Protein AF-A0A2X3JAY1-F1 (afdb_monomer)

Organism: Escherichia coli (NCBI:txid562)

InterPro domains:
  IPR003265 HhH-GPD domain [PF00730] (1-49)
  IPR003265 HhH-GPD domain [cd00056] (1-49)
  IPR011257 DNA glycosylase [SSF48150] (1-49)
  IPR044298 Adenine/Thymine-DNA glycosylase [PTHR42944] (1-49)

Sequence (52 aa):
MLQQTQVATVIPYFERFMARFPTVTDLANAPLDEVLHLWTGLGYYARARKPA

Mean predicted aligned error: 5.41 Å

Structure (mmCIF, N/CA/C/O backbone):
data_AF-A0A2X3JAY1-F1
#
_entry.id   AF-A0A2X3JAY1-F1
#
loop_
_atom_site.group_PDB
_atom_site.id
_atom_site.type_symbol
_atom_site.label_atom_id
_atom_site.label_alt_id
_atom_site.label_comp_id
_atom_site.label_asym_id
_atom_site.label_entity_id
_atom_site.label_seq_id
_atom_site.pdbx_PDB_ins_code
_atom_site.Cartn_x
_atom_site.Cartn_y
_atom_site.Cartn_z
_atom_site.occupancy
_atom_site.B_iso_or_equiv
_atom_site.auth_seq_id
_atom_site.auth_comp_id
_atom_site.auth_asym_id
_atom_site.auth_atom_id
_atom_site.pdbx_PDB_model_num
ATOM 1 N N . MET A 1 1 ? 0.577 -1.642 6.032 1.00 85.75 1 MET A N 1
ATOM 2 C CA . MET A 1 1 ? -0.772 -1.030 6.020 1.00 85.75 1 MET A CA 1
ATOM 3 C C . MET A 1 1 ? -1.462 -1.052 7.390 1.00 85.75 1 MET A C 1
ATOM 5 O O . MET A 1 1 ? -1.992 -0.024 7.770 1.00 85.75 1 MET A O 1
ATOM 9 N N . LEU A 1 2 ? -1.421 -2.150 8.162 1.00 89.38 2 LEU A N 1
ATOM 10 C CA . LEU A 1 2 ? -2.180 -2.311 9.426 1.00 89.38 2 LEU A CA 1
ATOM 11 C C . LEU A 1 2 ? -1.679 -1.529 10.659 1.00 89.38 2 LEU A C 1
ATOM 13 O O . LEU A 1 2 ? -2.393 -1.428 11.652 1.00 89.38 2 LEU A O 1
ATOM 17 N N . GLN A 1 3 ? -0.465 -0.974 10.643 1.00 86.62 3 GLN A N 1
ATOM 18 C CA . GLN A 1 3 ? 0.023 -0.184 11.780 1.00 86.62 3 GLN A CA 1
ATOM 19 C C . GLN A 1 3 ? -0.833 1.076 11.946 1.00 86.62 3 GLN A C 1
ATOM 21 O O . GLN A 1 3 ? -0.788 1.931 11.073 1.00 86.62 3 GLN A O 1
ATOM 26 N N . GLN A 1 4 ? -1.572 1.219 13.050 1.00 80.94 4 GLN A N 1
ATOM 27 C CA . GLN A 1 4 ? -2.446 2.380 13.308 1.00 80.94 4 GLN A CA 1
ATOM 28 C C . GLN A 1 4 ? -3.582 2.557 12.272 1.00 80.94 4 GLN A C 1
ATOM 30 O O . GLN A 1 4 ? -4.070 3.663 12.059 1.00 80.94 4 GLN A O 1
ATOM 35 N N . THR A 1 5 ? -4.012 1.484 11.598 1.00 83.25 5 THR A N 1
ATOM 36 C CA . THR A 1 5 ? -5.149 1.514 10.661 1.00 83.25 5 THR A CA 1
ATOM 37 C C . THR A 1 5 ? -6.034 0.290 10.892 1.00 83.25 5 THR A C 1
ATOM 39 O O . THR A 1 5 ? -5.524 -0.817 11.047 1.00 83.25 5 THR A O 1
ATOM 42 N N . GLN A 1 6 ? -7.357 0.477 10.942 1.00 89.50 6 GLN A N 1
ATOM 43 C CA . GLN A 1 6 ? -8.306 -0.618 11.171 1.00 89.50 6 GLN A CA 1
ATOM 44 C C . GLN A 1 6 ? -8.317 -1.611 9.998 1.00 89.50 6 GLN A C 1
ATOM 46 O O . GLN A 1 6 ? -8.168 -1.219 8.841 1.00 89.50 6 GLN A O 1
ATOM 51 N N . VAL A 1 7 ? -8.546 -2.896 10.293 1.00 92.12 7 VAL A N 1
ATOM 52 C CA . VAL A 1 7 ? -8.550 -3.980 9.291 1.00 92.12 7 VAL A CA 1
ATOM 53 C C . VAL A 1 7 ? -9.541 -3.697 8.161 1.00 92.12 7 VAL A C 1
ATOM 55 O O . VAL A 1 7 ? -9.152 -3.742 6.998 1.00 92.12 7 VAL A O 1
ATOM 58 N N . ALA A 1 8 ? -10.783 -3.327 8.493 1.00 92.50 8 ALA A N 1
ATOM 59 C CA . ALA A 1 8 ? -11.829 -3.026 7.510 1.00 92.50 8 ALA A CA 1
ATOM 60 C C . ALA A 1 8 ? -11.420 -1.918 6.523 1.00 92.50 8 ALA A C 1
ATOM 62 O O . ALA A 1 8 ? -11.756 -1.973 5.345 1.00 92.50 8 ALA A O 1
ATOM 63 N N . THR A 1 9 ? -10.639 -0.940 6.986 1.00 88.44 9 THR A N 1
ATOM 64 C CA . THR A 1 9 ? -10.092 0.126 6.142 1.00 88.44 9 THR A CA 1
ATOM 65 C C . THR A 1 9 ? -8.962 -0.376 5.242 1.00 88.44 9 THR A C 1
ATOM 67 O O . THR A 1 9 ? -8.821 0.115 4.130 1.00 88.44 9 THR A O 1
ATOM 70 N N . VAL A 1 10 ? -8.150 -1.338 5.695 1.00 91.75 10 VAL A N 1
ATOM 71 C CA . VAL A 1 10 ? -6.968 -1.830 4.964 1.00 91.75 10 VAL A CA 1
ATOM 72 C C . VAL A 1 10 ? -7.316 -2.801 3.840 1.00 91.75 10 VAL A C 1
ATOM 74 O O . VAL A 1 10 ? -6.645 -2.756 2.810 1.00 91.75 10 VAL A O 1
ATOM 77 N N . ILE A 1 11 ? -8.338 -3.645 4.008 1.00 94.06 11 ILE A N 1
ATOM 78 C CA . ILE A 1 11 ? -8.716 -4.694 3.040 1.00 94.06 11 ILE A CA 1
ATOM 79 C C . ILE A 1 11 ? -8.726 -4.189 1.581 1.00 94.06 11 ILE A C 1
ATOM 81 O O . ILE A 1 11 ? -7.921 -4.688 0.793 1.00 94.06 11 ILE A O 1
ATOM 85 N N . PRO A 1 12 ? -9.499 -3.146 1.211 1.00 93.12 12 PRO A N 1
ATOM 86 C CA . PRO A 1 12 ? -9.577 -2.712 -0.188 1.00 93.12 12 PRO A CA 1
ATOM 87 C C . PRO A 1 12 ? -8.274 -2.091 -0.716 1.00 93.12 12 PRO A C 1
ATOM 89 O O . PRO A 1 12 ? -8.060 -2.003 -1.924 1.00 93.12 12 PRO A O 1
ATOM 92 N N . TYR A 1 13 ? -7.381 -1.613 0.154 1.00 92.94 13 TYR A N 1
ATOM 93 C CA . TYR A 1 13 ? -6.063 -1.132 -0.271 1.00 92.94 13 TYR A CA 1
ATOM 94 C C . TYR A 1 13 ? -5.102 -2.284 -0.504 1.00 92.94 13 TYR A C 1
ATOM 96 O O . TYR A 1 13 ? -4.375 -2.270 -1.491 1.00 92.94 13 TYR A O 1
ATOM 104 N N . PHE A 1 14 ? -5.117 -3.277 0.382 1.00 93.56 14 PHE A N 1
ATOM 105 C CA . PHE A 1 14 ? -4.283 -4.457 0.241 1.00 93.56 14 PHE A CA 1
ATOM 106 C C . PHE A 1 14 ? -4.634 -5.232 -1.032 1.00 93.56 14 PHE A C 1
ATOM 108 O O . PHE A 1 14 ? -3.735 -5.570 -1.793 1.00 93.56 14 PHE A O 1
ATOM 115 N N . GLU A 1 15 ? -5.922 -5.424 -1.323 1.00 96.00 15 GLU A N 1
ATOM 116 C CA . GLU A 1 15 ? -6.376 -6.096 -2.548 1.00 96.00 15 GLU A CA 1
ATOM 117 C C . GLU A 1 15 ? -5.897 -5.376 -3.815 1.00 96.00 15 GLU A C 1
ATOM 119 O O . GLU A 1 15 ? -5.298 -6.000 -4.689 1.00 96.00 15 GLU A O 1
ATOM 124 N N . ARG A 1 16 ? -6.076 -4.049 -3.896 1.00 94.69 16 ARG A N 1
ATOM 125 C CA . ARG A 1 16 ? -5.583 -3.243 -5.028 1.00 94.69 16 ARG A CA 1
ATOM 126 C C . ARG A 1 16 ? -4.061 -3.288 -5.151 1.00 94.69 16 ARG A C 1
ATOM 128 O O . ARG A 1 16 ? -3.539 -3.374 -6.259 1.00 94.69 16 ARG A O 1
ATOM 135 N N . PHE A 1 17 ? -3.354 -3.242 -4.024 1.0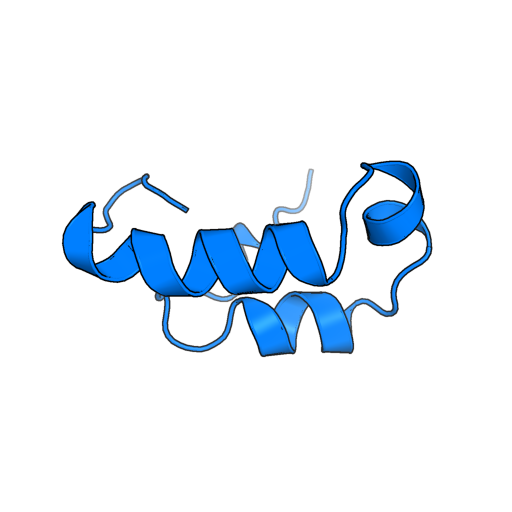0 95.12 17 PHE A N 1
ATOM 136 C CA . PHE A 1 17 ? -1.895 -3.276 -3.998 1.00 95.12 17 PHE A CA 1
ATOM 137 C C . PHE A 1 17 ? -1.352 -4.627 -4.469 1.00 95.12 17 PHE A C 1
ATOM 139 O O . PHE A 1 17 ? -0.456 -4.648 -5.301 1.00 95.12 17 PHE A O 1
ATOM 146 N N . MET A 1 18 ? -1.928 -5.742 -4.013 1.00 96.56 18 MET A N 1
ATOM 147 C CA . MET A 1 18 ? -1.536 -7.091 -4.441 1.00 96.56 18 MET A CA 1
ATOM 148 C C . MET A 1 18 ? -1.938 -7.391 -5.886 1.00 96.56 18 MET A C 1
ATOM 150 O O . MET A 1 18 ? -1.209 -8.085 -6.588 1.00 96.56 18 MET A O 1
ATOM 154 N N . ALA A 1 19 ? -3.068 -6.854 -6.354 1.00 96.88 19 ALA A N 1
ATOM 155 C CA . ALA A 1 19 ? -3.455 -6.959 -7.758 1.00 96.88 19 ALA A CA 1
ATOM 156 C C . ALA A 1 19 ? -2.474 -6.211 -8.675 1.00 96.88 19 ALA A C 1
ATOM 158 O O . ALA A 1 19 ? -2.180 -6.678 -9.773 1.00 96.88 19 ALA A O 1
ATOM 159 N N . ARG A 1 20 ? -1.952 -5.058 -8.228 1.00 96.06 20 ARG A N 1
ATOM 160 C CA . ARG A 1 20 ? -1.005 -4.253 -9.008 1.00 96.06 20 ARG A CA 1
ATOM 161 C C . ARG A 1 20 ? 0.446 -4.720 -8.888 1.00 96.06 20 ARG A C 1
ATOM 163 O O . ARG A 1 20 ? 1.182 -4.636 -9.873 1.00 96.06 20 ARG A O 1
ATOM 170 N N . PHE A 1 21 ? 0.844 -5.193 -7.712 1.00 97.19 21 PHE A N 1
ATOM 171 C CA . PHE A 1 21 ? 2.183 -5.690 -7.404 1.00 97.19 21 PHE A CA 1
ATOM 172 C C . PHE A 1 21 ? 2.098 -7.114 -6.829 1.00 97.19 21 PHE A C 1
ATOM 174 O O . PHE A 1 21 ? 2.238 -7.302 -5.617 1.00 97.19 21 PHE A O 1
ATOM 181 N N . PRO A 1 22 ? 1.853 -8.132 -7.677 1.00 96.69 22 PRO A N 1
ATOM 182 C CA . PRO A 1 22 ? 1.757 -9.519 -7.224 1.00 96.69 22 PRO A CA 1
ATOM 183 C C . PRO A 1 22 ? 3.060 -10.025 -6.604 1.00 96.69 22 PRO A C 1
ATOM 185 O O . PRO A 1 22 ? 3.037 -10.874 -5.711 1.00 96.69 22 PRO A O 1
ATOM 188 N N . THR A 1 23 ? 4.199 -9.500 -7.068 1.00 97.75 23 THR A N 1
ATOM 189 C CA . THR A 1 23 ? 5.524 -9.834 -6.550 1.00 97.75 23 THR A CA 1
ATOM 190 C C . THR A 1 23 ? 6.269 -8.603 -6.037 1.00 97.75 23 THR A C 1
ATOM 192 O O . THR A 1 23 ? 6.011 -7.461 -6.422 1.00 97.75 23 THR A O 1
ATOM 195 N N . VAL A 1 24 ? 7.268 -8.843 -5.185 1.00 94.88 24 VAL A N 1
ATOM 196 C CA . VAL A 1 24 ? 8.175 -7.787 -4.711 1.00 94.88 24 VAL A CA 1
ATOM 197 C C . VAL A 1 24 ? 8.991 -7.168 -5.853 1.00 94.88 24 VAL A C 1
ATOM 199 O O . VAL A 1 24 ? 9.341 -5.994 -5.786 1.00 94.88 24 VAL A O 1
ATOM 202 N N . THR A 1 25 ? 9.259 -7.926 -6.919 1.00 97.75 25 THR A N 1
ATOM 203 C CA . THR A 1 25 ? 9.965 -7.436 -8.108 1.00 97.75 25 THR A CA 1
ATOM 204 C C . THR A 1 25 ? 9.108 -6.443 -8.888 1.00 97.75 25 THR A C 1
ATOM 206 O O . THR A 1 25 ? 9.620 -5.410 -9.315 1.00 97.75 25 THR A O 1
ATOM 209 N N . ASP A 1 26 ? 7.802 -6.699 -9.007 1.00 97.19 26 ASP A N 1
ATOM 210 C CA . ASP A 1 26 ? 6.864 -5.762 -9.641 1.00 97.19 26 ASP A CA 1
ATOM 211 C C . ASP A 1 26 ? 6.800 -4.437 -8.877 1.00 97.19 26 ASP A C 1
ATOM 213 O O . ASP A 1 26 ? 6.781 -3.371 -9.489 1.00 97.19 26 ASP A O 1
ATOM 217 N N . LEU A 1 27 ? 6.821 -4.500 -7.541 1.00 96.19 27 LEU A N 1
ATOM 218 C CA . LEU A 1 27 ? 6.886 -3.315 -6.686 1.00 96.19 27 LEU A CA 1
ATOM 219 C C . LEU A 1 27 ? 8.217 -2.565 -6.841 1.00 96.19 27 LEU A C 1
ATOM 221 O O . LEU A 1 27 ? 8.222 -1.342 -6.935 1.00 96.19 27 LEU A O 1
ATOM 225 N N . ALA A 1 28 ? 9.344 -3.279 -6.863 1.00 96.12 28 ALA A N 1
ATOM 226 C CA . ALA A 1 28 ? 10.674 -2.674 -6.958 1.00 96.12 28 ALA A CA 1
ATOM 227 C C . ALA A 1 28 ? 10.910 -1.948 -8.293 1.00 96.12 28 ALA A C 1
ATOM 229 O O . ALA A 1 28 ? 11.642 -0.961 -8.331 1.00 96.12 28 ALA A O 1
AT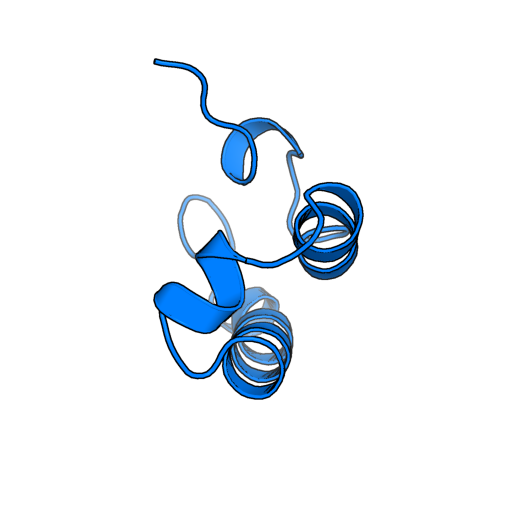OM 230 N N . ASN A 1 29 ? 10.282 -2.422 -9.371 1.00 97.31 29 ASN A N 1
ATOM 231 C CA . ASN A 1 29 ? 10.373 -1.820 -10.701 1.00 97.31 29 ASN A CA 1
ATOM 232 C C . ASN A 1 29 ? 9.337 -0.706 -10.940 1.00 97.31 29 ASN A C 1
ATOM 234 O O . ASN A 1 29 ? 9.368 -0.060 -11.988 1.00 97.31 29 ASN A O 1
ATOM 238 N N . ALA A 1 30 ? 8.401 -0.492 -10.012 1.00 95.69 30 ALA A N 1
ATOM 239 C CA . ALA 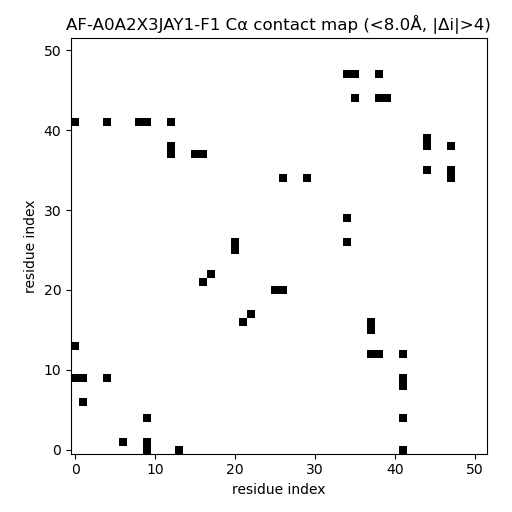A 1 30 ? 7.340 0.490 -10.173 1.0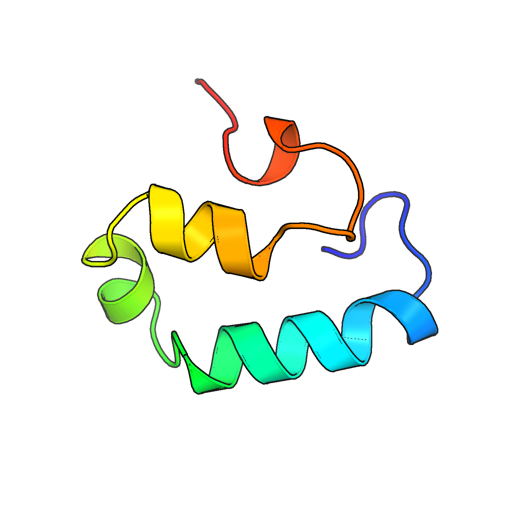0 95.69 30 ALA A CA 1
ATOM 240 C C . ALA A 1 30 ? 7.842 1.927 -9.937 1.00 95.69 30 ALA A C 1
ATOM 242 O O . ALA A 1 30 ? 8.663 2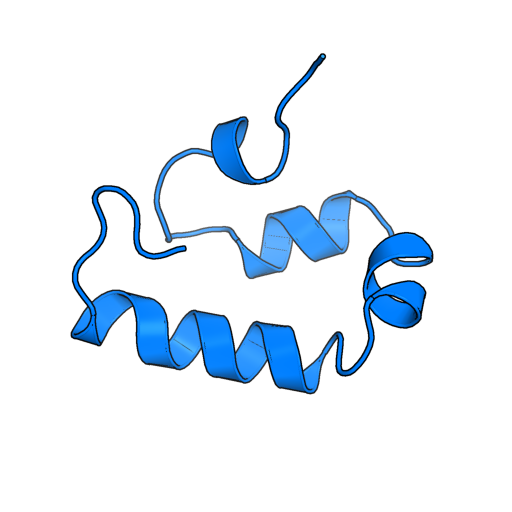.161 -9.043 1.00 95.69 30 ALA A O 1
ATOM 243 N N . PRO A 1 31 ? 7.317 2.926 -10.671 1.00 95.31 31 PRO A N 1
ATOM 244 C CA . PRO A 1 31 ? 7.545 4.328 -10.350 1.00 95.31 31 PRO A CA 1
ATOM 245 C C . PRO A 1 31 ? 7.090 4.651 -8.923 1.00 95.31 31 PRO A C 1
ATOM 247 O O . PRO A 1 31 ? 6.001 4.255 -8.500 1.00 95.31 31 PRO A O 1
ATOM 250 N N . LEU A 1 32 ? 7.887 5.435 -8.193 1.00 91.31 32 LEU A N 1
ATOM 251 C CA . LEU A 1 32 ? 7.565 5.824 -6.817 1.00 91.31 32 LEU A CA 1
ATOM 252 C C . LEU A 1 32 ? 6.184 6.491 -6.713 1.00 91.31 32 LEU A C 1
ATOM 254 O O . LEU A 1 32 ? 5.425 6.184 -5.797 1.00 91.31 32 LEU A O 1
ATOM 258 N N . ASP A 1 33 ? 5.837 7.355 -7.666 1.00 91.19 33 ASP A N 1
ATOM 259 C CA . ASP A 1 33 ? 4.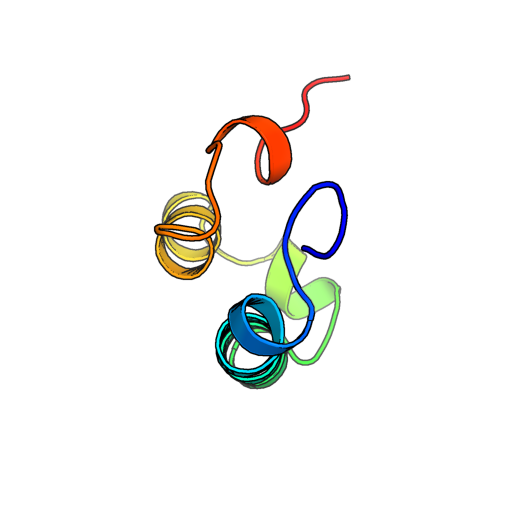550 8.058 -7.680 1.00 91.19 33 ASP A CA 1
ATOM 260 C C . ASP A 1 33 ? 3.359 7.100 -7.775 1.00 91.19 33 ASP A C 1
ATOM 262 O O . ASP A 1 33 ? 2.321 7.342 -7.162 1.00 91.19 33 ASP A O 1
ATOM 266 N N . GLU A 1 34 ? 3.513 5.976 -8.476 1.00 92.88 34 GLU A N 1
ATOM 267 C CA . GLU A 1 34 ? 2.472 4.955 -8.576 1.00 92.88 34 GLU A CA 1
ATOM 268 C C . GLU A 1 34 ? 2.266 4.232 -7.239 1.00 92.88 34 GLU A C 1
ATOM 270 O O . GLU A 1 34 ? 1.133 4.051 -6.784 1.00 92.88 34 GLU A O 1
ATOM 275 N N . VAL A 1 35 ? 3.364 3.884 -6.562 1.00 92.44 35 VAL A N 1
ATOM 276 C CA . VAL A 1 35 ? 3.321 3.288 -5.220 1.00 92.44 35 VAL A CA 1
ATOM 277 C C . VAL A 1 35 ? 2.660 4.250 -4.229 1.00 92.44 35 VAL A C 1
ATOM 279 O O . VAL A 1 35 ? 1.810 3.840 -3.436 1.00 92.44 35 VAL A O 1
ATOM 282 N N . LEU A 1 36 ? 3.002 5.541 -4.295 1.00 90.50 36 LEU A N 1
ATOM 283 C CA . LEU A 1 36 ? 2.412 6.581 -3.450 1.00 90.50 36 LEU A CA 1
ATOM 284 C C . LEU A 1 36 ? 0.927 6.801 -3.757 1.00 90.50 36 LEU A C 1
ATOM 286 O O . LEU A 1 36 ? 0.130 6.948 -2.827 1.00 90.50 36 LEU A O 1
ATOM 290 N N . HIS A 1 37 ? 0.534 6.769 -5.030 1.00 90.75 37 HIS A N 1
ATOM 291 C CA . HIS A 1 37 ? -0.860 6.899 -5.442 1.00 90.75 37 HIS A CA 1
ATOM 292 C C . HIS A 1 37 ? -1.726 5.794 -4.822 1.00 90.75 37 HIS A C 1
ATOM 294 O O . HIS A 1 37 ? -2.738 6.083 -4.184 1.00 90.75 37 HIS A O 1
ATOM 300 N N . LEU A 1 38 ? -1.276 4.537 -4.890 1.00 90.00 38 LEU A N 1
ATOM 301 C CA . LEU A 1 38 ? -1.985 3.392 -4.300 1.00 90.00 38 LEU A CA 1
ATOM 302 C C . LEU A 1 38 ? -2.033 3.420 -2.766 1.00 90.00 38 LEU A C 1
ATOM 304 O O . LEU A 1 38 ? -2.901 2.791 -2.161 1.00 90.00 38 LEU A O 1
ATOM 308 N N . TRP A 1 39 ? -1.129 4.165 -2.132 1.00 86.88 39 TRP A N 1
ATOM 309 C CA . TRP A 1 39 ? -1.093 4.362 -0.682 1.00 86.88 39 TRP A CA 1
ATOM 310 C C . TRP A 1 39 ? -1.891 5.588 -0.206 1.00 86.88 39 TRP A C 1
ATOM 312 O O . TRP A 1 39 ? -2.075 5.786 1.003 1.00 86.88 39 TRP A O 1
ATOM 322 N N . THR A 1 40 ? -2.364 6.427 -1.132 1.00 83.06 40 THR A N 1
ATOM 323 C CA . THR A 1 40 ? -3.067 7.675 -0.820 1.00 83.06 40 THR A CA 1
ATOM 324 C C . THR A 1 40 ? -4.405 7.367 -0.146 1.00 83.06 40 THR A C 1
ATOM 326 O O . THR A 1 40 ? -5.208 6.609 -0.673 1.00 83.06 40 THR A O 1
ATOM 329 N N . GLY A 1 41 ? -4.651 7.941 1.036 1.00 78.00 41 GLY A N 1
ATOM 330 C CA . GLY A 1 41 ? -5.884 7.716 1.809 1.00 78.00 41 GLY A CA 1
ATOM 331 C C . GLY A 1 41 ? -5.757 6.751 2.996 1.00 78.00 41 GLY A C 1
ATOM 332 O O . GLY A 1 41 ? -6.594 6.798 3.892 1.00 78.00 41 GLY A O 1
ATOM 333 N N . LEU A 1 42 ? -4.676 5.963 3.102 1.00 75.56 42 LEU A N 1
ATOM 334 C CA . LEU A 1 42 ? -4.397 5.143 4.299 1.00 75.56 42 LEU A CA 1
ATOM 335 C C . LEU A 1 42 ? -3.782 5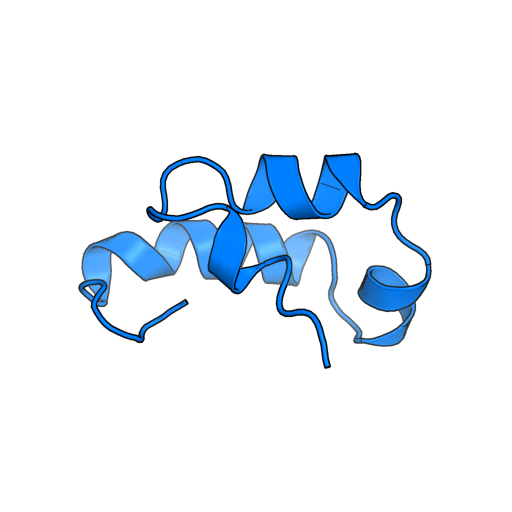.933 5.467 1.00 75.56 42 LEU A C 1
ATOM 337 O O . LEU A 1 42 ? -3.564 5.374 6.541 1.00 75.56 42 LEU A O 1
ATOM 341 N N . GLY A 1 43 ? -3.497 7.222 5.275 1.00 62.84 43 GLY A N 1
ATOM 342 C CA . GLY A 1 43 ? -2.836 8.084 6.252 1.00 62.84 43 GLY A CA 1
ATOM 343 C C . GLY A 1 43 ? -1.311 7.957 6.199 1.00 62.84 43 GLY A C 1
ATOM 344 O O . GLY A 1 43 ? -0.751 6.865 6.243 1.00 62.84 43 GLY A O 1
ATOM 345 N N . TYR A 1 44 ? -0.627 9.095 6.132 1.00 56.31 44 TYR A N 1
ATOM 346 C CA . TYR A 1 44 ? 0.833 9.236 6.145 1.00 56.31 44 TYR A CA 1
ATOM 347 C C . TYR A 1 44 ? 1.610 8.635 4.961 1.00 56.31 44 TYR A C 1
ATOM 349 O O . TYR A 1 44 ? 2.081 7.495 4.995 1.00 56.31 44 TYR A O 1
ATOM 357 N N . TYR A 1 45 ? 1.907 9.513 3.997 1.00 57.97 45 TYR A N 1
ATOM 358 C CA . TYR A 1 45 ? 2.929 9.360 2.952 1.00 57.97 45 TYR A CA 1
ATOM 359 C C . TYR A 1 45 ? 4.301 8.884 3.485 1.00 57.97 45 TYR A C 1
ATOM 361 O O . TYR A 1 45 ? 5.045 8.213 2.775 1.00 57.97 45 TYR A O 1
ATOM 369 N N . ALA A 1 46 ? 4.617 9.150 4.758 1.00 54.66 46 ALA A N 1
ATOM 370 C CA . ALA A 1 46 ? 5.860 8.731 5.411 1.00 54.66 46 ALA A CA 1
ATOM 371 C C . ALA A 1 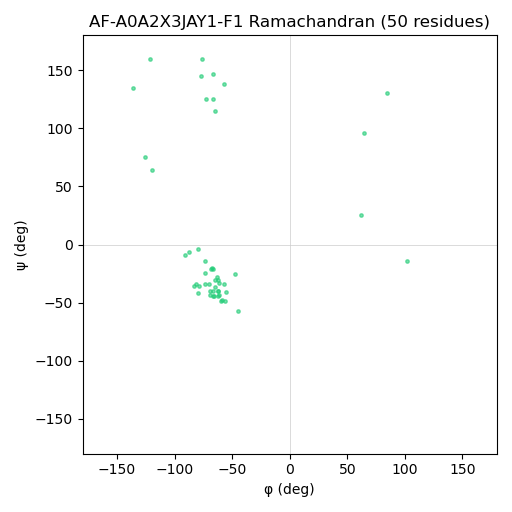46 ? 6.008 7.205 5.610 1.00 54.66 46 ALA A C 1
ATOM 373 O O . ALA A 1 46 ? 7.122 6.724 5.785 1.00 54.66 46 ALA A O 1
ATOM 374 N N . ARG A 1 47 ? 4.921 6.413 5.585 1.00 63.12 47 ARG A N 1
ATOM 375 C CA . ARG A 1 47 ? 5.013 4.940 5.724 1.00 63.12 47 ARG A CA 1
ATOM 376 C C . ARG A 1 47 ? 5.375 4.237 4.416 1.00 63.12 47 ARG A C 1
ATOM 378 O O . ARG A 1 47 ? 6.079 3.236 4.461 1.00 63.12 47 ARG A O 1
ATOM 385 N N . ALA A 1 48 ? 4.911 4.762 3.283 1.00 58.12 48 ALA A N 1
ATOM 386 C CA . ALA A 1 48 ? 5.324 4.297 1.957 1.00 58.12 48 ALA A CA 1
ATOM 387 C C . ALA A 1 48 ? 6.756 4.750 1.619 1.00 58.12 48 ALA A C 1
ATOM 389 O O . ALA A 1 48 ? 7.452 4.111 0.840 1.00 58.12 48 ALA A O 1
ATOM 390 N N . ARG A 1 49 ? 7.202 5.841 2.252 1.00 63.03 49 ARG A N 1
ATOM 391 C CA . ARG A 1 49 ? 8.509 6.465 2.070 1.00 63.03 49 ARG A CA 1
ATOM 392 C C . ARG A 1 49 ? 9.273 6.468 3.397 1.00 63.03 49 ARG A C 1
ATOM 394 O O . ARG A 1 49 ? 9.505 7.532 3.960 1.00 63.03 49 ARG A O 1
ATOM 401 N N . LYS A 1 50 ? 9.624 5.304 3.953 1.00 55.19 50 LYS A N 1
ATOM 402 C CA . LYS A 1 50 ? 10.593 5.297 5.063 1.00 55.19 50 LYS A CA 1
ATOM 403 C C . LYS A 1 50 ? 11.994 5.604 4.506 1.00 55.19 50 LYS A C 1
ATOM 405 O O . LYS A 1 50 ? 12.410 4.896 3.591 1.00 55.19 50 LYS A O 1
ATOM 410 N N . PRO A 1 51 ? 12.715 6.621 5.015 1.00 48.06 51 PRO A N 1
ATOM 411 C CA . PRO A 1 51 ? 14.156 6.714 4.829 1.00 48.06 51 PRO A CA 1
ATOM 412 C C . PRO A 1 51 ? 14.853 5.718 5.771 1.00 48.06 51 PRO A C 1
ATOM 414 O O . PRO A 1 51 ? 14.243 5.254 6.740 1.00 48.06 51 PRO A O 1
ATOM 417 N N . ALA A 1 52 ? 16.101 5.374 5.444 1.00 38.47 52 ALA A N 1
ATOM 418 C CA . ALA A 1 52 ? 17.029 4.731 6.372 1.00 38.47 52 ALA A CA 1
ATOM 419 C C . ALA A 1 52 ? 17.131 5.508 7.696 1.00 38.47 52 ALA A C 1
ATOM 421 O O . ALA A 1 52 ? 16.983 6.754 7.654 1.00 38.47 52 ALA A O 1
#

Nearest PDB structures (foldseek):
  1kqj-assembly1_A  TM=9.813E-01  e=8.100E-06  Escherichia coli
  1mun-assembly1_A-2  TM=9.764E-01  e=7.587E-06  Escherichia coli
  1wef-assembly1_A  TM=9.699E-01  e=9.860E-06  Escherichia coli
  1wei-assembly1_A  TM=9.735E-01  e=1.200E-05  Escherichia coli
  1kg5-assembly1_A  TM=9.807E-01  e=1.560E-05  Escherichia coli

Foldseek 3Di:
DPDVADPVVCVVLVVVCCVQDVDPVSVVPDDLVVLLVSCPP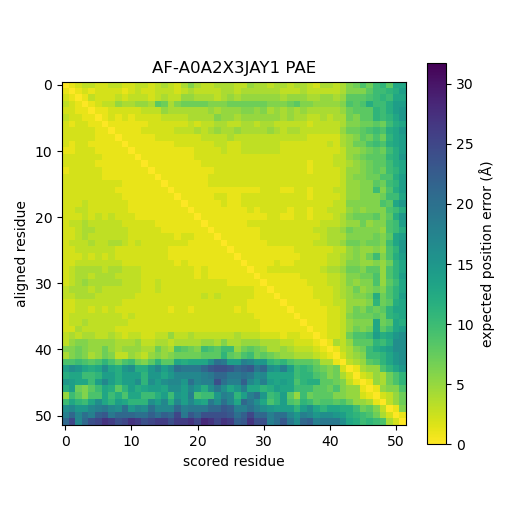RDDPCVSPPDD

Secondary structure (DSSP, 8-state):
--TTS-HHHHHHHHHHHHHH-SSHHHHHTS-HHHHHHHHTTSS-HHHHS---

pLDDT: mean 84.84, std 15.32, range [38.47, 97.75]

Radius of gyration: 10.98 Å; Cα contacts (8 Å, |Δi|>4): 26; chains: 1; bounding box: 29×19×24 Å

Solvent-accessible surface area (backbone atoms only — not comparable to full-atom values): 3382 Å² total; per-residue (Å²): 120,65,82,96,40,59,65,85,72,39,51,72,45,50,54,54,47,44,71,73,31,78,42,73,64,54,51,71,72,46,58,67,67,58,59,49,58,69,51,63,87,74,68,64,74,59,73,87,53,67,75,134